Protein AF-A0A3B8Q3A4-F1 (afdb_monomer)

pLDDT: mean 89.21, std 12.82, range [40.88, 98.38]

Radius of gyration: 15.51 Å; Cα contacts (8 Å, |Δi|>4): 18; chains: 1; bounding box: 49×16×34 Å

Structure (mmCIF, N/CA/C/O backbone):
data_AF-A0A3B8Q3A4-F1
#
_entry.id   AF-A0A3B8Q3A4-F1
#
loop_
_atom_site.group_PDB
_atom_site.id
_atom_site.type_symbol
_atom_site.label_atom_id
_atom_site.label_alt_id
_atom_site.label_comp_i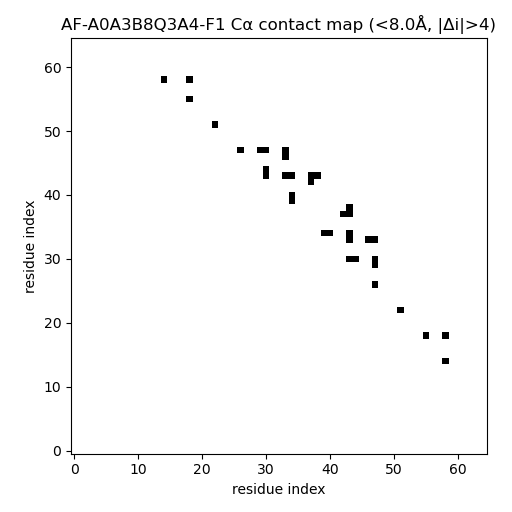d
_atom_site.label_asym_id
_atom_site.label_entity_id
_atom_site.label_seq_id
_atom_site.pdbx_PDB_ins_code
_atom_site.Cartn_x
_atom_site.Cartn_y
_atom_site.Cartn_z
_atom_site.occupancy
_atom_site.B_iso_or_equiv
_atom_site.auth_seq_id
_atom_site.auth_comp_id
_atom_site.auth_asym_id
_atom_site.auth_atom_id
_atom_site.pdbx_PDB_model_num
ATOM 1 N N . MET A 1 1 ? 36.064 -3.481 -11.262 1.00 40.88 1 MET A N 1
ATOM 2 C CA . MET A 1 1 ? 35.118 -2.362 -11.101 1.00 40.88 1 MET A CA 1
ATOM 3 C C . MET A 1 1 ? 33.917 -2.723 -11.953 1.00 40.88 1 MET A C 1
ATOM 5 O O . MET A 1 1 ? 34.048 -2.707 -13.167 1.00 40.88 1 MET A O 1
ATOM 9 N N . VAL A 1 2 ? 32.848 -3.244 -11.345 1.00 53.75 2 VAL A N 1
ATOM 10 C CA . VAL A 1 2 ? 31.635 -3.620 -12.088 1.00 53.75 2 VAL A CA 1
ATOM 11 C C . VAL A 1 2 ? 30.976 -2.311 -12.508 1.00 53.75 2 VAL A C 1
ATOM 13 O O . VAL A 1 2 ? 30.629 -1.507 -11.649 1.00 53.75 2 VAL A O 1
ATOM 16 N N . MET A 1 3 ? 30.927 -2.052 -13.812 1.00 52.94 3 MET A N 1
ATOM 17 C CA . MET A 1 3 ? 30.091 -0.995 -14.364 1.00 52.94 3 MET A CA 1
ATOM 18 C C . MET A 1 3 ? 28.664 -1.532 -14.324 1.00 52.94 3 MET A C 1
ATOM 20 O O . MET A 1 3 ? 28.345 -2.436 -15.091 1.00 52.94 3 MET A O 1
ATOM 24 N N . ASP A 1 4 ? 27.857 -1.034 -13.390 1.00 59.50 4 ASP A N 1
ATOM 25 C CA . ASP A 1 4 ? 26.403 -1.122 -13.512 1.00 59.50 4 ASP A CA 1
ATOM 26 C C . ASP A 1 4 ? 26.042 -0.417 -14.828 1.00 59.50 4 ASP A C 1
ATOM 28 O O . ASP A 1 4 ? 26.458 0.724 -15.068 1.00 59.50 4 ASP A O 1
ATOM 32 N N . SER A 1 5 ? 25.402 -1.139 -15.746 1.00 65.62 5 SER A N 1
ATOM 33 C CA . SER A 1 5 ? 25.013 -0.574 -17.036 1.00 65.62 5 SER A CA 1
ATOM 34 C C . SER A 1 5 ? 23.84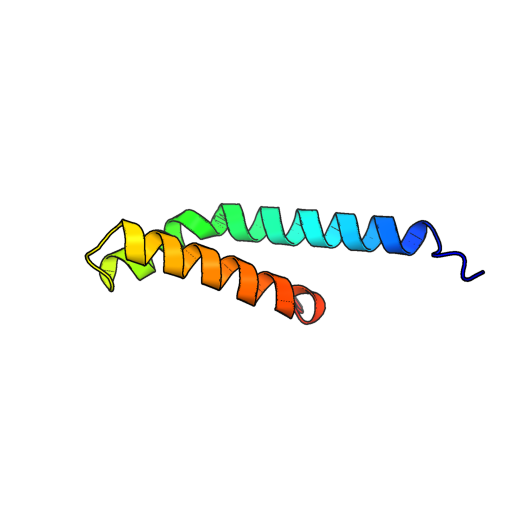6 0.391 -16.809 1.00 65.62 5 SER A C 1
ATOM 36 O O . SER A 1 5 ? 22.879 0.003 -16.157 1.00 65.62 5 SER A O 1
ATOM 38 N N . PRO A 1 6 ? 23.859 1.606 -17.391 1.00 69.12 6 PRO A N 1
ATOM 39 C CA . PRO A 1 6 ? 22.814 2.612 -17.172 1.00 69.12 6 PRO A CA 1
ATOM 40 C C . PRO A 1 6 ? 21.400 2.120 -17.523 1.00 69.12 6 PRO A C 1
ATOM 42 O O . PRO A 1 6 ? 20.420 2.624 -16.991 1.00 69.12 6 PRO A O 1
ATOM 45 N N . GLU A 1 7 ? 21.284 1.111 -18.386 1.00 71.88 7 GLU A N 1
ATOM 46 C CA . GLU A 1 7 ? 20.021 0.458 -18.748 1.00 71.88 7 GLU A CA 1
ATOM 47 C C . GLU A 1 7 ? 19.309 -0.183 -17.543 1.00 71.88 7 GLU A C 1
ATOM 49 O O . GLU A 1 7 ? 18.088 -0.102 -17.445 1.00 71.88 7 GLU A O 1
ATOM 54 N N . GLN A 1 8 ? 20.051 -0.756 -16.587 1.00 70.81 8 GLN A N 1
ATOM 55 C CA . GLN A 1 8 ? 19.466 -1.420 -15.414 1.00 70.81 8 GLN A CA 1
ATOM 56 C C . GLN A 1 8 ? 18.829 -0.416 -14.445 1.00 70.81 8 GLN A C 1
ATOM 58 O O . GLN A 1 8 ? 17.779 -0.693 -13.862 1.00 70.81 8 GLN A O 1
ATOM 63 N N . ASP A 1 9 ? 19.425 0.771 -14.319 1.00 75.00 9 ASP A N 1
ATOM 64 C CA . ASP A 1 9 ? 18.884 1.859 -13.503 1.00 75.00 9 ASP A CA 1
ATOM 65 C C . ASP A 1 9 ? 17.567 2.402 -14.078 1.00 75.00 9 ASP A C 1
ATOM 67 O O . ASP A 1 9 ? 16.637 2.703 -13.324 1.00 75.00 9 ASP A O 1
ATOM 71 N N . PHE A 1 10 ? 17.457 2.493 -15.409 1.00 79.12 10 PHE A N 1
ATOM 72 C CA . PHE A 1 10 ? 16.234 2.947 -16.078 1.00 79.12 10 PHE A CA 1
ATOM 73 C C . PHE A 1 10 ? 15.084 1.946 -15.951 1.00 79.12 10 PHE A C 1
ATOM 75 O O . PHE A 1 10 ? 13.969 2.361 -15.633 1.00 79.12 10 PHE A O 1
ATOM 82 N N . GLU A 1 11 ? 15.345 0.651 -16.153 1.00 81.25 11 GLU A N 1
ATOM 83 C CA . GLU A 1 11 ? 14.334 -0.405 -15.981 1.00 81.25 11 GLU A CA 1
ATOM 84 C C . GLU A 1 11 ? 13.815 -0.427 -14.543 1.00 81.25 11 GLU A C 1
ATOM 86 O O . GLU A 1 11 ? 12.606 -0.388 -14.306 1.00 81.25 11 GLU A O 1
ATOM 91 N N . ARG A 1 12 ? 14.730 -0.347 -13.567 1.00 82.06 12 ARG A N 1
ATOM 92 C CA . ARG A 1 12 ? 14.349 -0.263 -12.160 1.00 82.06 12 ARG A CA 1
ATOM 93 C C . ARG A 1 12 ? 13.470 0.958 -11.917 1.00 82.06 12 ARG A C 1
ATOM 95 O O . ARG A 1 12 ? 12.392 0.808 -11.361 1.00 82.06 12 ARG A O 1
ATOM 102 N N . ALA A 1 13 ? 13.864 2.150 -12.364 1.00 85.94 13 ALA A N 1
ATOM 103 C CA . ALA A 1 13 ? 13.050 3.359 -12.204 1.00 85.94 13 ALA A CA 1
ATOM 104 C C . ALA A 1 13 ? 11.656 3.243 -12.859 1.00 85.94 13 ALA A C 1
ATOM 106 O O . ALA A 1 13 ? 10.667 3.732 -12.300 1.00 85.94 13 ALA A O 1
ATOM 107 N N . ALA A 1 14 ? 11.551 2.572 -14.008 1.00 88.12 14 ALA A N 1
ATOM 108 C CA . ALA A 1 14 ? 10.276 2.315 -14.672 1.00 88.12 14 ALA A CA 1
ATOM 109 C C . ALA A 1 14 ? 9.372 1.392 -13.838 1.00 88.12 14 ALA A C 1
ATOM 111 O O . ALA A 1 14 ? 8.192 1.706 -13.645 1.00 88.12 14 ALA A O 1
ATOM 112 N N . ASP A 1 15 ? 9.921 0.315 -13.272 1.00 88.62 15 ASP A N 1
ATOM 113 C CA . ASP A 1 15 ? 9.197 -0.583 -12.368 1.00 88.62 15 ASP A CA 1
ATOM 114 C C . ASP A 1 15 ? 8.773 0.122 -11.079 1.00 88.62 15 ASP A C 1
ATOM 116 O O . ASP A 1 15 ? 7.627 -0.019 -10.637 1.00 88.62 15 ASP A O 1
ATOM 120 N N . GLN A 1 16 ? 9.643 0.976 -10.530 1.00 90.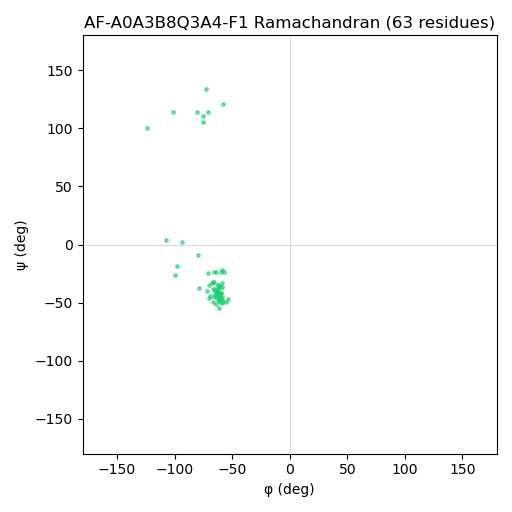19 16 GLN A N 1
ATOM 121 C CA . GLN A 1 16 ? 9.327 1.798 -9.365 1.00 90.19 16 GLN A CA 1
ATOM 122 C C . GLN A 1 16 ? 8.107 2.694 -9.624 1.00 90.19 16 GLN A C 1
ATOM 124 O O . GLN A 1 16 ? 7.155 2.727 -8.835 1.00 90.19 16 GLN A O 1
ATOM 129 N N . GLN A 1 17 ? 8.105 3.395 -10.759 1.00 93.38 17 GLN A N 1
ATOM 130 C CA . GLN A 1 17 ? 6.997 4.255 -11.162 1.00 93.38 17 GLN A CA 1
ATOM 131 C C . GLN A 1 17 ? 5.723 3.446 -11.437 1.00 93.38 17 GLN A C 1
ATOM 133 O O . GLN A 1 17 ? 4.618 3.876 -11.084 1.00 93.38 17 GLN A O 1
ATOM 138 N N . ARG A 1 18 ? 5.860 2.262 -12.039 1.00 93.50 18 ARG A N 1
ATOM 139 C CA . ARG A 1 18 ? 4.738 1.375 -12.339 1.00 93.50 18 ARG A CA 1
ATOM 140 C C . ARG A 1 18 ? 4.059 0.887 -11.067 1.00 93.50 18 ARG A C 1
ATOM 142 O O . ARG A 1 18 ? 2.843 1.051 -10.948 1.00 93.50 18 ARG A O 1
ATOM 149 N N . PHE A 1 19 ? 4.814 0.350 -10.115 1.00 94.75 19 PHE A N 1
ATOM 150 C CA . PHE A 1 19 ? 4.274 -0.041 -8.817 1.00 94.75 19 PHE A CA 1
ATOM 151 C C . PHE A 1 19 ? 3.572 1.132 -8.139 1.00 94.75 19 PHE A C 1
ATOM 153 O O . PHE A 1 19 ? 2.419 0.988 -7.740 1.00 94.75 19 PHE A O 1
ATOM 160 N N . LEU A 1 20 ? 4.216 2.304 -8.067 1.00 94.94 20 LEU A N 1
ATOM 161 C CA . LEU A 1 20 ? 3.635 3.467 -7.399 1.00 94.94 20 LEU A CA 1
ATOM 162 C C . LEU A 1 20 ? 2.303 3.872 -8.047 1.00 94.94 20 LEU A C 1
ATOM 164 O O . LEU A 1 20 ? 1.331 4.141 -7.346 1.00 94.94 20 LEU A O 1
ATOM 168 N N . SER A 1 21 ? 2.222 3.846 -9.381 1.00 95.19 21 SER A N 1
ATOM 169 C CA . SER A 1 21 ? 0.986 4.149 -10.112 1.00 95.19 21 SER A CA 1
ATOM 170 C C . SER A 1 21 ? -0.151 3.161 -9.810 1.00 95.19 21 SER A C 1
ATOM 172 O O . SER A 1 21 ? -1.299 3.574 -9.626 1.00 95.19 21 SER A O 1
ATOM 174 N N . LEU A 1 22 ? 0.159 1.862 -9.717 1.00 95.06 22 LEU A N 1
ATOM 175 C CA . LEU A 1 22 ? -0.808 0.812 -9.392 1.00 95.06 22 LEU A CA 1
ATOM 176 C C . LEU A 1 22 ? -1.244 0.905 -7.929 1.00 95.06 22 LEU A C 1
ATOM 178 O O . LEU A 1 22 ? -2.442 0.875 -7.637 1.00 95.06 22 LEU A O 1
ATOM 182 N N . PHE A 1 23 ? -0.280 1.075 -7.024 1.00 95.12 23 PHE A N 1
ATOM 183 C CA . PHE A 1 23 ? -0.523 1.181 -5.596 1.00 95.12 23 PHE A CA 1
ATOM 184 C C . PHE A 1 23 ? -1.390 2.397 -5.284 1.00 95.12 23 PHE A C 1
ATOM 186 O O . PHE A 1 23 ? -2.479 2.203 -4.760 1.00 95.12 23 PHE A O 1
ATOM 193 N N . LEU A 1 24 ? -1.013 3.612 -5.701 1.00 95.44 24 LEU A N 1
ATOM 194 C CA . LEU A 1 24 ? -1.780 4.839 -5.423 1.00 95.44 24 LEU A CA 1
ATOM 195 C C . LEU A 1 24 ? -3.217 4.790 -5.960 1.00 95.44 24 LEU A C 1
ATOM 197 O O . LEU A 1 24 ? -4.135 5.326 -5.342 1.00 95.44 24 LEU A O 1
ATOM 201 N N . ARG A 1 25 ? -3.443 4.118 -7.096 1.00 96.25 25 ARG A N 1
ATOM 202 C CA . ARG A 1 25 ? -4.797 3.922 -7.631 1.00 96.25 25 ARG A CA 1
ATOM 203 C C . ARG A 1 25 ? -5.650 3.012 -6.739 1.00 96.25 25 ARG A C 1
ATOM 205 O O . ARG A 1 25 ? -6.862 3.197 -6.682 1.00 96.25 25 ARG A O 1
ATOM 212 N N . SER A 1 26 ? -5.031 2.034 -6.082 1.00 95.62 26 SER A N 1
ATOM 213 C CA . SER A 1 26 ? -5.699 1.030 -5.240 1.00 95.62 26 SER A CA 1
ATOM 214 C C . SER A 1 26 ? -5.667 1.341 -3.738 1.00 95.62 26 SER A C 1
ATOM 216 O O . SER A 1 26 ? -6.489 0.813 -2.993 1.00 95.62 26 SER A O 1
ATOM 218 N N . GLU A 1 27 ? -4.762 2.214 -3.290 1.00 96.25 27 GLU A N 1
ATOM 219 C CA . GLU A 1 27 ? -4.431 2.461 -1.882 1.00 96.25 27 GLU A CA 1
ATOM 220 C C . GLU A 1 27 ? -5.677 2.785 -1.063 1.00 96.25 27 GLU A C 1
ATOM 222 O O . GLU A 1 27 ? -5.909 2.196 -0.011 1.00 96.25 27 GLU A O 1
ATOM 227 N N . ARG A 1 28 ? -6.528 3.680 -1.572 1.00 96.56 28 ARG A N 1
ATOM 228 C CA . ARG A 1 28 ? -7.751 4.089 -0.878 1.00 96.56 28 ARG A CA 1
ATOM 229 C C . ARG A 1 28 ? -8.711 2.923 -0.651 1.00 96.56 28 ARG A C 1
ATOM 231 O O . ARG A 1 28 ? -9.382 2.880 0.379 1.00 96.56 28 ARG A O 1
ATOM 238 N N . ASP A 1 29 ? -8.801 2.002 -1.602 1.00 97.94 29 ASP A N 1
ATOM 239 C CA . ASP A 1 29 ? -9.694 0.850 -1.502 1.00 97.94 29 ASP A CA 1
ATOM 240 C C . ASP A 1 29 ? -9.096 -0.233 -0.597 1.00 97.94 29 ASP A C 1
ATOM 242 O O . ASP A 1 29 ? -9.814 -0.793 0.232 1.00 97.94 29 ASP A O 1
ATOM 246 N N . VAL A 1 30 ? -7.774 -0.438 -0.650 1.00 97.12 30 VAL A N 1
ATOM 247 C CA . VAL A 1 30 ? -7.040 -1.278 0.311 1.00 97.12 30 VAL A CA 1
ATOM 248 C C . VAL A 1 30 ? -7.209 -0.736 1.733 1.00 97.12 30 VAL A C 1
ATOM 250 O O . VAL A 1 30 ? -7.563 -1.485 2.640 1.00 97.12 30 VAL A O 1
ATOM 253 N N . PHE A 1 31 ? -7.051 0.573 1.933 1.00 98.00 31 PHE A N 1
ATOM 254 C CA . PHE A 1 31 ? -7.244 1.214 3.230 1.00 98.00 31 PHE A CA 1
ATOM 255 C C . PHE A 1 31 ? -8.670 1.055 3.747 1.00 98.00 31 PHE A C 1
ATOM 257 O O . PHE A 1 31 ? -8.856 0.692 4.903 1.00 98.00 31 PHE A O 1
ATOM 264 N N . ARG A 1 32 ? -9.692 1.262 2.908 1.00 97.94 32 ARG A N 1
ATOM 265 C CA . ARG A 1 32 ? -11.092 1.035 3.306 1.00 97.94 32 ARG A CA 1
ATOM 266 C C . ARG A 1 32 ? -11.343 -0.404 3.734 1.00 97.94 32 ARG A C 1
ATOM 268 O O . ARG A 1 32 ? -12.045 -0.619 4.718 1.00 97.94 32 ARG A O 1
ATOM 275 N N . TYR A 1 33 ? -10.784 -1.368 3.005 1.00 98.25 33 TYR A N 1
ATOM 276 C CA . TYR A 1 33 ? -10.896 -2.779 3.354 1.00 98.25 33 TYR A CA 1
ATOM 277 C C . TYR A 1 33 ? -10.262 -3.067 4.721 1.00 98.25 33 TYR A C 1
ATOM 279 O O . TYR A 1 33 ? -10.904 -3.664 5.581 1.00 98.25 33 TYR A O 1
ATOM 287 N N . VAL A 1 34 ? -9.043 -2.578 4.960 1.00 98.25 34 VAL A N 1
ATOM 288 C CA . VAL A 1 34 ? -8.353 -2.751 6.246 1.00 98.25 34 VAL A CA 1
ATOM 289 C C . VAL A 1 34 ? -9.095 -2.035 7.378 1.00 98.25 34 VAL A C 1
ATOM 291 O O . VAL A 1 34 ? -9.327 -2.635 8.422 1.00 98.25 34 VAL A O 1
ATOM 294 N N . ALA A 1 35 ? -9.533 -0.792 7.174 1.00 97.81 35 ALA A N 1
ATOM 295 C CA . ALA A 1 35 ? -10.246 0.001 8.177 1.00 97.81 35 ALA A CA 1
ATOM 296 C C . ALA A 1 35 ? -11.623 -0.582 8.545 1.00 97.81 35 ALA A C 1
ATOM 298 O O . ALA A 1 35 ? -12.127 -0.334 9.637 1.00 97.81 35 ALA A O 1
ATOM 299 N N . ALA A 1 36 ? -12.232 -1.382 7.663 1.00 98.06 3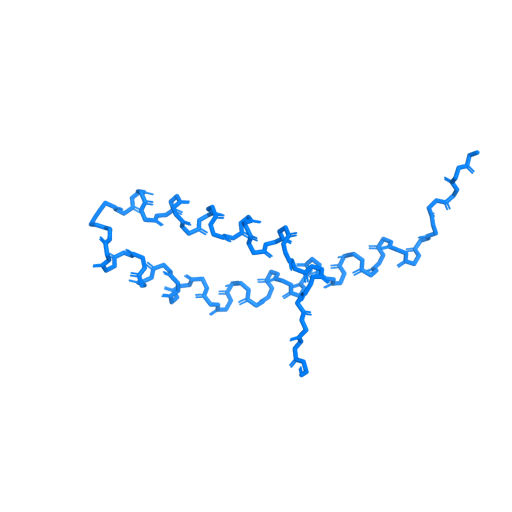6 ALA A N 1
ATOM 300 C CA . ALA A 1 36 ? -13.437 -2.141 7.992 1.00 98.06 36 ALA A CA 1
ATOM 301 C C . ALA A 1 36 ? -13.159 -3.309 8.961 1.00 98.06 36 ALA A C 1
ATOM 303 O O . ALA A 1 36 ? -14.065 -3.738 9.674 1.00 98.06 36 ALA A O 1
ATOM 304 N N . LEU A 1 37 ? -11.923 -3.819 8.992 1.00 98.25 37 LEU A N 1
ATOM 305 C CA . LEU A 1 37 ? -11.488 -4.934 9.841 1.00 98.25 37 LEU A CA 1
ATOM 306 C C . LEU A 1 37 ? -10.752 -4.468 11.106 1.00 98.25 37 LEU A C 1
ATOM 308 O O . LEU A 1 37 ? -10.746 -5.178 12.110 1.00 98.25 37 LEU A O 1
ATOM 312 N N . VAL A 1 38 ? -10.135 -3.286 11.061 1.00 98.25 38 VAL A N 1
ATOM 313 C CA . VAL A 1 38 ? -9.276 -2.736 12.114 1.00 98.25 38 VAL A CA 1
ATOM 314 C C . VAL A 1 38 ? -9.820 -1.365 12.533 1.00 98.25 38 VAL A C 1
ATOM 316 O O . VAL A 1 38 ? -9.581 -0.377 11.840 1.00 98.25 38 VAL A O 1
ATOM 319 N N . PRO A 1 39 ? -10.559 -1.275 13.659 1.00 94.62 39 PRO A N 1
ATOM 320 C CA . PRO A 1 39 ? -11.229 -0.038 14.080 1.00 94.62 39 PRO A CA 1
ATOM 321 C C . PRO A 1 39 ? -10.284 1.121 14.420 1.00 94.62 39 PRO A C 1
ATOM 323 O O . PRO A 1 39 ? -10.691 2.283 14.390 1.00 94.62 39 PRO A O 1
ATOM 326 N N . ASN A 1 40 ? -9.035 0.820 14.780 1.00 98.12 40 ASN A N 1
ATOM 327 C CA . ASN A 1 40 ? -8.021 1.836 15.018 1.00 98.12 40 ASN A CA 1
ATOM 328 C C . ASN A 1 40 ? -7.443 2.311 13.678 1.00 98.12 40 ASN A C 1
ATOM 330 O O . ASN A 1 40 ? -6.767 1.564 12.976 1.00 98.12 40 ASN A O 1
ATOM 334 N N . VAL A 1 41 ? -7.693 3.577 13.347 1.00 96.56 41 VAL A N 1
ATOM 335 C CA . VAL A 1 41 ? -7.256 4.206 12.093 1.00 96.56 41 VAL A CA 1
ATOM 336 C C . VAL A 1 41 ? -5.731 4.250 11.961 1.00 96.56 41 VAL A C 1
ATOM 338 O O . VAL A 1 41 ? -5.227 4.106 10.848 1.00 96.56 41 VAL A O 1
ATOM 341 N N . ALA A 1 42 ? -5.000 4.432 13.065 1.00 97.75 42 ALA A N 1
ATOM 342 C CA . ALA A 1 42 ? -3.539 4.425 13.042 1.00 97.75 42 ALA A CA 1
ATOM 343 C C . ALA A 1 42 ? -3.017 3.025 12.694 1.00 97.75 42 ALA A C 1
ATOM 345 O O . ALA A 1 42 ? -2.272 2.879 11.729 1.00 97.75 42 ALA A O 1
ATOM 346 N N . ASP A 1 43 ? -3.519 1.994 13.383 1.00 98.38 43 ASP A N 1
ATOM 347 C CA . ASP A 1 43 ? -3.135 0.600 13.125 1.00 98.38 43 ASP A CA 1
ATOM 348 C C . ASP A 1 43 ? -3.519 0.169 11.696 1.00 98.38 43 ASP A C 1
ATOM 350 O O . ASP A 1 43 ? -2.762 -0.522 11.017 1.00 98.38 43 ASP A O 1
ATOM 354 N N . ALA A 1 44 ? -4.682 0.607 11.198 1.00 98.25 44 ALA A N 1
ATOM 355 C CA . ALA A 1 44 ? -5.095 0.369 9.817 1.00 98.25 44 ALA A CA 1
ATOM 356 C C . ALA A 1 44 ? -4.132 1.021 8.809 1.00 98.25 44 ALA A C 1
ATOM 358 O O . ALA A 1 44 ? -3.786 0.408 7.798 1.00 98.25 44 ALA A O 1
ATOM 359 N N . GLY A 1 45 ? -3.676 2.244 9.093 1.00 98.06 45 GLY A N 1
ATOM 360 C CA . GLY A 1 45 ? -2.662 2.932 8.295 1.00 98.06 45 GLY A CA 1
ATOM 361 C C . GLY A 1 45 ? -1.326 2.188 8.278 1.00 98.06 45 GLY A C 1
ATOM 362 O O . GLY A 1 45 ? -0.741 2.011 7.208 1.00 98.06 45 GLY A O 1
ATOM 363 N N . ASP A 1 46 ? -0.879 1.692 9.431 1.00 98.31 46 ASP A N 1
ATOM 364 C CA . ASP A 1 46 ? 0.356 0.912 9.545 1.00 98.31 46 ASP A CA 1
ATOM 365 C C . ASP A 1 46 ? 0.274 -0.392 8.743 1.00 98.31 46 ASP A C 1
ATOM 367 O O . ASP A 1 46 ? 1.200 -0.733 8.007 1.00 98.31 46 ASP A O 1
ATOM 371 N N . ILE A 1 47 ? -0.862 -1.092 8.798 1.00 98.19 47 ILE A N 1
ATOM 372 C CA . ILE A 1 47 ? -1.090 -2.312 8.011 1.00 98.19 47 ILE A CA 1
ATOM 373 C C . ILE A 1 47 ? -1.019 -2.026 6.507 1.00 98.19 47 ILE A C 1
ATOM 375 O O . ILE A 1 4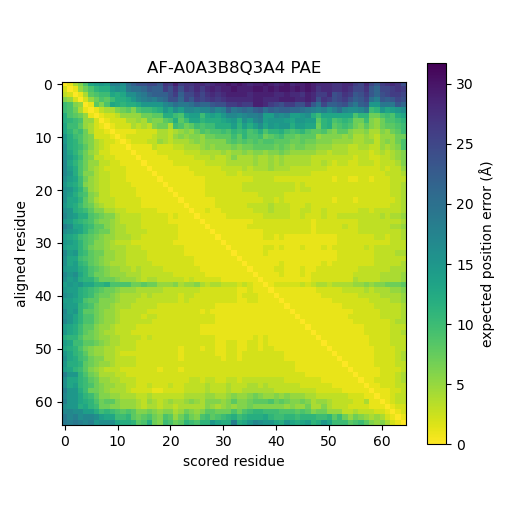7 ? -0.400 -2.796 5.767 1.00 98.19 47 ILE A O 1
ATOM 379 N N . VAL A 1 48 ? -1.619 -0.930 6.031 1.00 97.94 48 VAL A N 1
ATOM 380 C CA . VAL A 1 48 ? -1.553 -0.550 4.608 1.0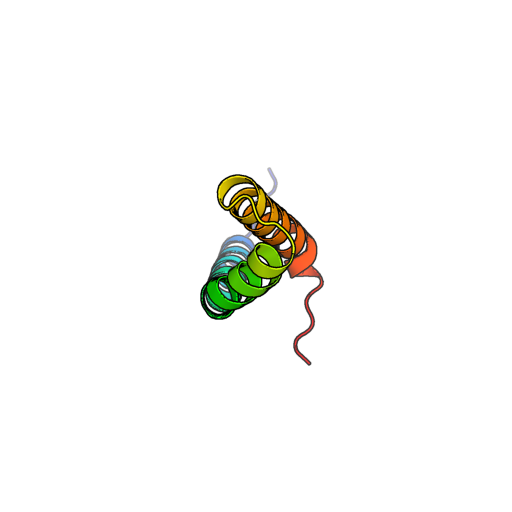0 97.94 48 VAL A CA 1
ATOM 381 C C . VAL A 1 48 ? -0.121 -0.218 4.193 1.00 97.94 48 VAL A C 1
ATOM 383 O O . VAL A 1 48 ? 0.314 -0.667 3.133 1.00 97.94 48 VAL A O 1
ATOM 386 N N . GLN A 1 49 ? 0.640 0.487 5.032 1.00 96.94 49 GLN A N 1
ATOM 387 C CA . GLN A 1 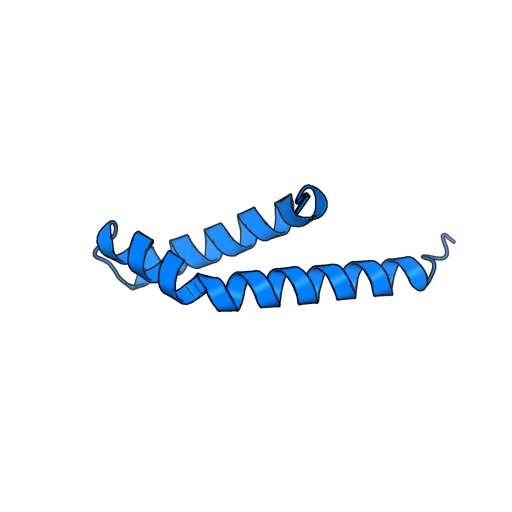49 ? 2.055 0.759 4.766 1.00 96.94 49 GLN A CA 1
ATOM 388 C C . GLN A 1 49 ? 2.886 -0.530 4.691 1.00 96.94 49 GLN A C 1
ATOM 390 O O . GLN A 1 49 ? 3.624 -0.725 3.727 1.00 96.94 49 GLN A O 1
ATOM 395 N N . GLN A 1 50 ? 2.736 -1.445 5.654 1.00 97.94 50 GLN A N 1
ATOM 396 C CA . GLN A 1 50 ? 3.433 -2.739 5.631 1.00 97.94 50 GLN A CA 1
ATOM 397 C C . GLN A 1 50 ? 3.032 -3.584 4.417 1.00 97.94 50 GLN A C 1
ATOM 399 O O . GLN A 1 50 ? 3.863 -4.262 3.817 1.00 97.94 50 GLN A O 1
ATOM 404 N N . THR A 1 51 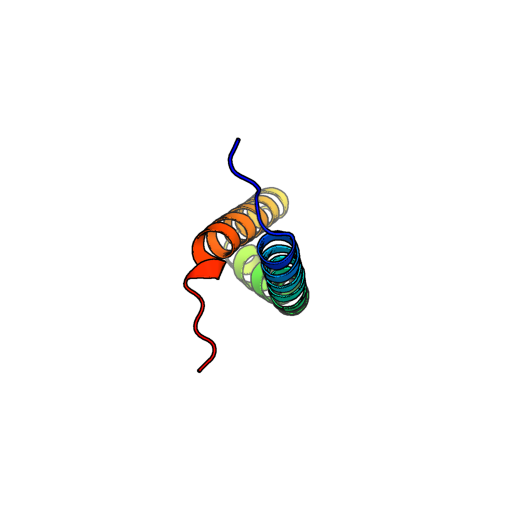? 1.768 -3.496 4.002 1.00 96.75 51 THR A N 1
ATOM 405 C CA . THR A 1 51 ? 1.287 -4.136 2.775 1.00 96.75 51 THR A CA 1
ATOM 406 C C . THR A 1 51 ? 1.974 -3.549 1.543 1.00 96.75 51 THR A C 1
ATOM 408 O O . THR A 1 51 ? 2.412 -4.307 0.683 1.00 96.75 51 THR A O 1
ATOM 411 N N . ALA A 1 52 ? 2.128 -2.224 1.463 1.00 96.44 52 ALA A N 1
ATOM 412 C CA . ALA A 1 52 ? 2.841 -1.570 0.367 1.00 96.44 52 ALA A CA 1
ATOM 413 C C . ALA A 1 52 ? 4.295 -2.060 0.263 1.00 96.44 52 ALA A C 1
ATOM 415 O O . ALA A 1 52 ? 4.744 -2.409 -0.826 1.00 96.44 52 ALA A O 1
ATOM 416 N N . LEU A 1 53 ? 5.000 -2.160 1.396 1.00 96.25 53 LEU A N 1
ATOM 417 C CA . LEU A 1 53 ? 6.367 -2.690 1.454 1.00 96.25 53 LEU A CA 1
ATOM 418 C C . LEU A 1 53 ? 6.430 -4.151 0.990 1.00 96.25 53 LEU A C 1
ATOM 420 O O . LEU A 1 53 ? 7.239 -4.495 0.133 1.00 96.25 53 LEU A O 1
ATOM 424 N N . ALA A 1 54 ? 5.528 -5.000 1.482 1.00 96.06 54 ALA A N 1
ATOM 425 C CA . ALA A 1 54 ? 5.493 -6.410 1.103 1.00 96.06 54 ALA A CA 1
ATOM 426 C C . ALA A 1 54 ? 5.147 -6.628 -0.382 1.00 96.06 54 ALA A C 1
ATOM 428 O O . ALA A 1 54 ? 5.605 -7.599 -0.987 1.00 96.06 54 ALA A O 1
ATOM 429 N N . LEU A 1 55 ? 4.317 -5.759 -0.970 1.00 95.12 55 LEU A N 1
ATOM 430 C CA . LEU A 1 55 ? 4.014 -5.784 -2.401 1.00 95.12 55 LEU A CA 1
ATOM 431 C C . LEU A 1 55 ? 5.210 -5.312 -3.229 1.00 95.12 55 LEU A C 1
ATOM 433 O O . LEU A 1 55 ? 5.497 -5.911 -4.261 1.00 95.12 55 LEU A O 1
ATOM 437 N N . TRP A 1 56 ? 5.914 -4.281 -2.763 1.00 94.44 56 TRP A N 1
ATOM 438 C CA . TRP A 1 56 ? 7.119 -3.773 -3.406 1.00 94.44 56 TRP A CA 1
ATOM 439 C C . TRP A 1 56 ? 8.224 -4.823 -3.494 1.00 94.44 56 TRP A C 1
ATOM 441 O O . TRP A 1 56 ? 8.751 -5.070 -4.573 1.00 94.44 56 TRP A O 1
ATOM 451 N N . GLU A 1 57 ? 8.523 -5.499 -2.383 1.00 93.44 57 GLU A N 1
ATOM 452 C CA . GLU A 1 57 ? 9.534 -6.567 -2.324 1.00 93.44 57 GLU A CA 1
ATOM 453 C C . GLU A 1 57 ? 9.246 -7.728 -3.283 1.00 93.44 57 GLU A C 1
ATOM 455 O O . GLU A 1 57 ? 10.142 -8.487 -3.642 1.00 93.44 57 GLU A O 1
ATOM 460 N N . LYS A 1 58 ? 7.983 -7.883 -3.685 1.00 92.81 58 LYS A N 1
ATOM 461 C CA . LYS A 1 58 ? 7.513 -8.950 -4.571 1.00 92.81 58 LYS A CA 1
ATOM 462 C C . LYS A 1 58 ? 7.178 -8.441 -5.970 1.00 92.81 58 LYS A C 1
ATOM 464 O O . LYS A 1 58 ? 6.689 -9.225 -6.783 1.00 92.81 58 LYS A O 1
ATOM 469 N N . PHE A 1 59 ? 7.414 -7.159 -6.257 1.00 92.44 59 PHE A N 1
ATOM 470 C CA . PHE A 1 59 ? 7.000 -6.549 -7.516 1.00 92.44 59 PHE A CA 1
ATOM 471 C C . PHE A 1 59 ? 7.762 -7.122 -8.713 1.00 92.44 59 PHE A C 1
ATOM 473 O O . PHE A 1 59 ? 7.159 -7.329 -9.759 1.00 92.44 59 PHE A O 1
ATOM 480 N N . ASP A 1 60 ? 9.022 -7.519 -8.530 1.00 88.38 60 ASP A N 1
ATOM 481 C CA . ASP A 1 60 ? 9.826 -8.185 -9.567 1.00 88.38 60 ASP A CA 1
ATOM 482 C C . ASP A 1 60 ? 9.195 -9.506 -10.057 1.00 88.38 60 ASP A C 1
ATOM 484 O O . ASP A 1 60 ? 9.446 -9.956 -11.173 1.00 88.38 60 ASP A O 1
ATOM 488 N N . ALA A 1 61 ? 8.350 -10.140 -9.234 1.00 88.75 61 ALA A N 1
ATOM 489 C CA . ALA A 1 61 ? 7.627 -11.366 -9.574 1.00 88.75 61 ALA A CA 1
ATOM 490 C C . ALA A 1 61 ? 6.219 -11.107 -10.150 1.00 88.75 61 ALA A C 1
ATOM 492 O O . ALA A 1 61 ? 5.472 -12.053 -10.415 1.00 88.75 61 ALA A O 1
ATOM 493 N N . TYR A 1 62 ? 5.819 -9.844 -10.318 1.00 87.69 62 TYR A N 1
ATOM 494 C CA . TYR A 1 62 ? 4.500 -9.480 -10.818 1.00 87.69 62 TYR A CA 1
ATOM 495 C C . TYR A 1 62 ? 4.397 -9.714 -12.331 1.00 87.69 62 TYR A C 1
ATOM 497 O O . TYR A 1 62 ? 4.963 -8.975 -13.135 1.00 87.69 62 TYR A O 1
ATOM 505 N N . ASN A 1 63 ? 3.606 -10.715 -12.727 1.00 83.56 63 ASN A N 1
ATOM 506 C CA . ASN A 1 63 ? 3.238 -10.935 -14.122 1.00 83.56 63 ASN A CA 1
ATOM 507 C C . ASN A 1 63 ? 1.807 -10.418 -14.390 1.00 83.56 63 ASN A C 1
ATOM 509 O O . ASN A 1 63 ? 0.856 -10.967 -13.833 1.00 83.56 63 ASN A O 1
ATOM 513 N N . PRO A 1 64 ? 1.627 -9.375 -15.220 1.00 78.19 64 PRO A N 1
ATOM 514 C CA . PRO A 1 64 ? 0.313 -8.842 -15.585 1.00 78.19 64 PRO A CA 1
ATOM 515 C C . PRO A 1 64 ? -0.417 -9.646 -16.683 1.00 78.19 64 PRO A C 1
ATOM 517 O O . PRO A 1 64 ? -1.560 -9.301 -16.987 1.00 78.19 64 PRO A O 1
ATOM 520 N N . ALA A 1 65 ? 0.251 -10.616 -17.324 1.00 70.81 65 ALA A N 1
ATOM 521 C CA . ALA A 1 65 ? -0.245 -11.384 -18.472 1.00 70.81 65 ALA A CA 1
ATOM 522 C C . ALA A 1 65 ? -0.882 -12.724 -18.080 1.00 70.81 65 ALA A C 1
ATOM 524 O O . ALA A 1 65 ? -0.397 -13.355 -17.113 1.00 70.81 65 ALA A O 1
#

Sequence (65 aa):
MVMDSPEQDFERAADQQRFLSLFLRSERDVFRYVAALVPNVA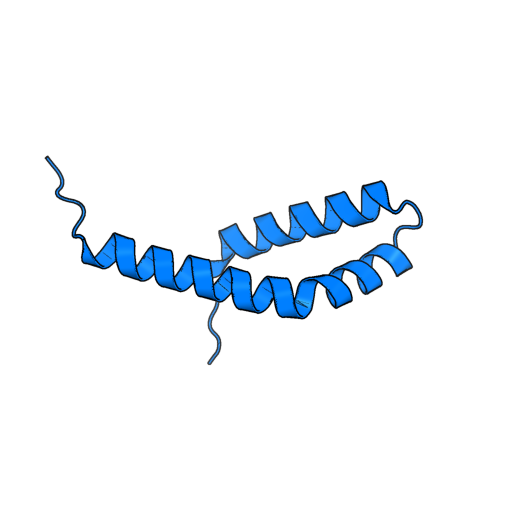DAGDIVQQTALALWEKFDAYNPA

Nearest PDB structures (foldseek):
  6tyg-assembly1_F  TM=9.017E-01  e=1.015E-01  Mycobacterium tuberculosis
  5wur-assembly1_A  TM=8.041E-01  e=2.397E-01  Bacillus subtilis subsp. subtilis str. 168
  5wuq-assembly1_A  TM=8.443E-01  e=2.923E-01  Bacillus subtilis subsp. subtilis str. 168
  6kop-assembly1_F  TM=9.260E-01  e=6.904E-01  Mycobacterium tuberculosis H37Rv
  8z6g-assembly1_B  TM=7.140E-01  e=7.376E-01  Pseudomonas aeruginosa

Mean predicted aligned error: 5.64 Å

Foldseek 3Di:
DDPPDVVVVVVVVVLVVVLVVVCVVCLVVQLVVLCVVPVDSVVSVVVSVVVSVVCVVCSVVDDPD

Secondary structure (DSSP, 8-state):
-----HHHHHHHHHHHHHHHHHHHHHHHHHHHHHHHH-S-HHHHHHHHHHHHHHHHTTGGG----

Solvent-accessible surface area (backbone atoms only — not comparable to full-atom values): 3889 Å² total; per-residue (Å²): 133,86,76,80,57,71,66,59,60,51,54,50,53,51,50,53,53,49,50,52,56,55,45,65,74,42,44,68,59,55,40,52,56,40,42,75,75,31,87,49,64,66,63,24,49,52,51,49,51,53,49,51,52,58,48,56,79,46,45,91,75,66,71,95,122